Protein AF-A0A924MUN4-F1 (afdb_monomer_lite)

Radius of gyration: 10.93 Å; chains: 1; bounding box: 23×21×28 Å

Secondary structure (DSSP, 8-state):
--HHHHHHHHHTT----HHHHHHHHHHHHTT-S-S-HHHHHHHHHHHH--SGGGHHHHHHHHHT-

Sequence (65 aa):
MLIPFFYTLREAKLPVSVKEYLTLLEALKAGVIGPSIDDFYFLARITLVKNEAHFDRFDKAFGAF

Structure (mmCIF, N/CA/C/O backbone):
data_AF-A0A924MUN4-F1
#
_entry.id   AF-A0A924MUN4-F1
#
loop_
_atom_site.group_PDB
_atom_site.id
_atom_site.type_symbol
_atom_site.label_atom_id
_atom_site.label_alt_id
_atom_site.label_comp_id
_atom_site.label_asym_id
_atom_site.label_entity_id
_atom_site.label_seq_id
_atom_site.pdbx_PDB_ins_code
_atom_site.Cartn_x
_atom_site.Cartn_y
_atom_site.Cartn_z
_atom_site.occupancy
_atom_site.B_iso_or_equiv
_atom_site.auth_seq_id
_atom_site.auth_comp_id
_atom_site.auth_asym_id
_atom_site.auth_atom_id
_atom_site.pdbx_PDB_model_num
ATOM 1 N N . MET A 1 1 ? 0.949 -6.557 11.475 1.00 73.19 1 MET A N 1
ATOM 2 C CA . MET A 1 1 ? 1.690 -5.340 11.052 1.00 73.19 1 MET A CA 1
ATOM 3 C C . MET A 1 1 ? 1.644 -5.255 9.532 1.00 73.19 1 MET A C 1
ATOM 5 O O . MET A 1 1 ? 1.784 -6.299 8.921 1.00 73.19 1 MET A O 1
ATOM 9 N N . LEU A 1 2 ? 1.471 -4.070 8.929 1.00 91.62 2 LEU A N 1
ATOM 10 C CA . LEU A 1 2 ? 1.331 -3.882 7.464 1.00 91.62 2 LEU A CA 1
ATOM 11 C C . LEU A 1 2 ? 2.662 -3.863 6.684 1.00 91.62 2 LEU A C 1
ATOM 13 O O . LEU A 1 2 ? 2.685 -3.648 5.476 1.00 91.62 2 LEU A O 1
ATOM 17 N N . ILE A 1 3 ? 3.779 -4.118 7.366 1.00 94.81 3 ILE A N 1
ATOM 18 C CA . ILE A 1 3 ? 5.109 -4.163 6.750 1.00 94.81 3 ILE A CA 1
ATOM 19 C C . ILE A 1 3 ? 5.218 -5.261 5.672 1.00 94.81 3 ILE A C 1
ATOM 21 O O . ILE A 1 3 ? 5.718 -4.946 4.594 1.00 94.81 3 ILE A O 1
ATOM 25 N N . PRO A 1 4 ? 4.744 -6.509 5.887 1.00 96.06 4 PRO A N 1
ATOM 26 C CA . PRO A 1 4 ? 4.787 -7.545 4.855 1.00 96.06 4 PRO A CA 1
ATOM 27 C C . PRO A 1 4 ? 4.031 -7.131 3.592 1.00 96.06 4 PRO A C 1
ATOM 29 O O . PRO A 1 4 ? 4.588 -7.242 2.510 1.00 96.06 4 PRO A O 1
ATOM 32 N N . PHE A 1 5 ? 2.844 -6.531 3.738 1.00 95.94 5 PHE A N 1
ATOM 33 C CA . PHE A 1 5 ? 2.070 -5.991 2.616 1.00 95.94 5 PHE A CA 1
ATOM 34 C C . PHE A 1 5 ? 2.882 -4.977 1.796 1.00 95.94 5 PHE A C 1
ATOM 36 O O . PHE A 1 5 ? 2.977 -5.097 0.578 1.00 95.94 5 PHE A O 1
ATOM 43 N N . PHE A 1 6 ? 3.547 -4.019 2.453 1.00 96.38 6 PHE A N 1
ATOM 44 C CA . PHE A 1 6 ? 4.405 -3.049 1.764 1.00 96.38 6 PHE A CA 1
ATOM 45 C C . PHE A 1 6 ? 5.522 -3.719 0.948 1.00 96.38 6 PHE A C 1
ATOM 47 O O . PHE A 1 6 ? 5.798 -3.304 -0.180 1.00 96.38 6 PHE A O 1
ATOM 54 N N . TYR A 1 7 ? 6.150 -4.770 1.482 1.00 95.88 7 TYR A N 1
ATOM 55 C CA . TYR A 1 7 ? 7.174 -5.517 0.751 1.00 95.88 7 TYR A CA 1
ATOM 56 C C . TYR A 1 7 ? 6.594 -6.371 -0.381 1.00 95.88 7 TYR A C 1
ATOM 58 O O . TYR A 1 7 ? 7.183 -6.363 -1.460 1.00 95.88 7 TYR A O 1
ATOM 66 N N . THR A 1 8 ? 5.419 -6.985 -0.212 1.00 96.19 8 THR A N 1
ATOM 67 C CA . THR A 1 8 ? 4.702 -7.692 -1.289 1.00 96.19 8 THR A CA 1
ATOM 68 C C . THR A 1 8 ? 4.460 -6.776 -2.491 1.00 96.19 8 THR A C 1
ATOM 70 O O . THR A 1 8 ? 4.703 -7.162 -3.635 1.00 96.19 8 THR A O 1
ATOM 73 N N . LEU A 1 9 ? 4.078 -5.514 -2.259 1.00 96.62 9 LEU A N 1
ATOM 74 C CA . LEU A 1 9 ? 3.917 -4.544 -3.348 1.00 96.62 9 LEU A CA 1
ATOM 75 C C . LEU A 1 9 ? 5.251 -4.229 -4.050 1.00 96.62 9 LEU A C 1
ATOM 77 O O . LEU A 1 9 ? 5.309 -4.148 -5.280 1.00 96.62 9 LEU A O 1
ATOM 81 N N . ARG A 1 10 ? 6.349 -4.084 -3.297 1.00 95.81 10 ARG A N 1
ATOM 82 C CA . ARG A 1 10 ? 7.687 -3.858 -3.878 1.00 95.81 10 ARG A CA 1
ATOM 83 C C . ARG A 1 10 ? 8.182 -5.062 -4.681 1.00 95.81 10 ARG A C 1
ATOM 85 O O . ARG A 1 10 ? 8.791 -4.879 -5.737 1.00 95.81 10 ARG A O 1
ATOM 92 N N . GLU A 1 11 ? 7.911 -6.275 -4.212 1.00 96.25 11 GLU A N 1
ATOM 93 C CA . GLU A 1 11 ? 8.210 -7.521 -4.926 1.00 96.25 11 GLU A CA 1
ATOM 94 C C . GLU A 1 11 ? 7.438 -7.601 -6.246 1.00 96.25 11 GLU A C 1
ATOM 96 O O . GLU A 1 11 ? 8.030 -7.906 -7.284 1.00 96.25 11 GLU A O 1
ATOM 101 N N . ALA A 1 12 ? 6.173 -7.165 -6.244 1.00 96.00 12 ALA A N 1
ATOM 102 C CA . ALA A 1 12 ? 5.341 -6.987 -7.436 1.00 96.00 12 ALA A CA 1
ATOM 103 C C . ALA A 1 12 ? 5.774 -5.818 -8.351 1.00 96.00 12 ALA A C 1
ATOM 105 O O . ALA A 1 12 ? 5.076 -5.470 -9.308 1.00 96.00 12 ALA A O 1
ATOM 106 N N . LYS A 1 13 ? 6.945 -5.215 -8.095 1.00 95.56 13 LYS A N 1
ATOM 107 C CA . LYS A 1 13 ? 7.537 -4.117 -8.875 1.00 95.56 13 LYS A CA 1
ATOM 108 C C . LYS A 1 13 ? 6.657 -2.865 -8.922 1.00 95.56 13 LYS A C 1
ATOM 110 O O . LYS A 1 13 ? 6.681 -2.134 -9.917 1.00 95.56 13 LYS A O 1
ATOM 115 N N . LEU A 1 14 ? 5.891 -2.608 -7.862 1.00 96.75 14 LEU A N 1
ATOM 116 C CA . LEU A 1 14 ? 5.220 -1.326 -7.676 1.00 96.75 14 LEU A CA 1
ATOM 117 C C . LEU A 1 14 ? 6.219 -0.295 -7.131 1.00 96.75 14 LEU A C 1
ATOM 119 O O . LEU A 1 14 ? 6.946 -0.602 -6.180 1.00 96.75 14 LEU A O 1
ATOM 123 N N . PRO A 1 15 ? 6.263 0.928 -7.690 1.00 96.19 15 PRO A N 1
ATOM 124 C CA . PRO A 1 15 ? 7.140 1.997 -7.217 1.00 96.19 15 PRO A CA 1
ATOM 125 C C . PRO A 1 15 ? 6.574 2.670 -5.955 1.00 96.19 15 PRO A C 1
ATOM 127 O O . PRO A 1 15 ? 6.411 3.884 -5.917 1.00 96.19 15 PRO A O 1
ATOM 130 N N . VAL A 1 16 ? 6.260 1.882 -4.923 1.00 96.94 16 VAL A N 1
ATOM 131 C CA . VAL A 1 16 ? 5.775 2.399 -3.638 1.00 96.94 16 VAL A CA 1
ATOM 132 C C . VAL A 1 16 ? 6.923 2.996 -2.82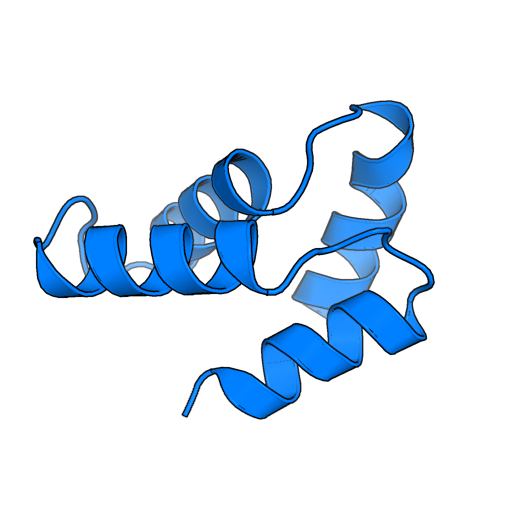8 1.00 96.94 16 VAL A C 1
ATOM 134 O O . VAL A 1 16 ? 8.011 2.422 -2.716 1.00 96.94 16 VAL A O 1
ATOM 137 N N . SER A 1 17 ? 6.675 4.151 -2.226 1.00 96.75 17 SER A N 1
ATOM 138 C CA . SER A 1 17 ? 7.612 4.859 -1.361 1.00 96.75 17 SER A CA 1
ATOM 139 C C . SER A 1 17 ? 7.246 4.708 0.115 1.00 96.75 17 SER A C 1
ATOM 141 O O . SER A 1 17 ? 6.098 4.471 0.491 1.00 96.75 17 SER A O 1
ATOM 143 N N . VAL A 1 18 ? 8.237 4.911 0.986 1.00 96.62 18 VAL A N 1
ATOM 144 C CA . VAL A 1 18 ? 8.010 4.939 2.440 1.00 96.62 18 VAL A CA 1
ATOM 145 C C . VAL A 1 18 ? 7.041 6.060 2.821 1.00 96.62 18 VAL A C 1
ATOM 147 O O . VAL A 1 18 ? 6.214 5.871 3.703 1.00 96.62 18 VAL A O 1
ATOM 150 N N . LYS A 1 19 ? 7.099 7.208 2.135 1.00 97.25 19 LYS A N 1
ATOM 151 C CA . LYS A 1 19 ? 6.196 8.337 2.387 1.00 97.25 19 LYS A CA 1
ATOM 152 C C . LYS A 1 19 ? 4.733 7.937 2.188 1.00 97.25 19 LYS A C 1
ATOM 154 O O . LYS A 1 19 ? 3.912 8.197 3.055 1.00 97.25 19 LYS A O 1
ATOM 159 N N . GLU A 1 20 ? 4.425 7.278 1.078 1.00 97.50 20 GLU A N 1
ATOM 160 C CA . GLU A 1 20 ? 3.067 6.815 0.769 1.00 97.50 20 GLU A CA 1
ATOM 161 C C . GLU A 1 20 ? 2.579 5.764 1.764 1.00 97.50 20 GLU A C 1
ATOM 163 O O . GLU A 1 20 ? 1.430 5.803 2.200 1.00 97.50 20 GLU A O 1
ATOM 168 N N . TYR A 1 21 ? 3.472 4.866 2.181 1.00 97.38 21 TYR A N 1
ATOM 169 C CA . TYR A 1 21 ? 3.176 3.902 3.232 1.00 97.38 21 TYR A CA 1
ATOM 170 C C . TYR A 1 21 ? 2.865 4.578 4.574 1.00 97.38 21 TYR A C 1
ATOM 172 O O . TYR A 1 21 ? 1.895 4.210 5.232 1.00 97.38 21 TYR A O 1
ATOM 180 N N . LEU A 1 22 ? 3.627 5.603 4.965 1.00 97.62 22 LEU A N 1
ATOM 181 C CA . LEU A 1 22 ? 3.331 6.382 6.170 1.00 97.62 22 LEU A CA 1
ATOM 182 C C . LEU A 1 22 ? 1.978 7.098 6.061 1.00 97.62 22 LEU A C 1
ATOM 184 O O . LEU A 1 22 ? 1.211 7.062 7.017 1.00 97.62 22 LEU A O 1
ATOM 188 N N . THR A 1 23 ? 1.635 7.649 4.893 1.00 98.06 23 THR A N 1
ATOM 189 C CA . THR A 1 23 ? 0.314 8.254 4.653 1.00 98.06 23 THR A CA 1
ATOM 190 C C . THR A 1 23 ? -0.828 7.246 4.825 1.00 98.06 23 THR A C 1
ATOM 192 O O . THR A 1 23 ? -1.842 7.577 5.436 1.00 98.06 23 THR A O 1
ATOM 195 N N . LEU A 1 24 ? -0.672 6.005 4.346 1.00 97.75 24 LEU A N 1
ATOM 196 C CA . LEU A 1 24 ? -1.651 4.939 4.593 1.00 97.75 24 LEU A CA 1
ATOM 197 C C . LEU A 1 24 ? -1.832 4.683 6.096 1.00 97.75 24 LEU A C 1
ATOM 199 O O . LEU A 1 24 ? -2.959 4.625 6.586 1.00 97.75 24 LEU A O 1
ATOM 203 N N . LEU A 1 25 ? -0.731 4.550 6.840 1.00 97.19 25 LEU A N 1
ATOM 204 C CA . LEU A 1 25 ? -0.780 4.305 8.283 1.00 97.19 25 LEU A CA 1
ATOM 205 C C . LEU A 1 25 ? -1.416 5.467 9.055 1.00 97.19 25 LEU A C 1
ATOM 207 O O . LEU A 1 25 ? -2.170 5.231 9.997 1.00 97.19 25 LEU A O 1
ATOM 211 N N . GLU A 1 26 ? -1.135 6.708 8.662 1.00 97.94 26 GLU A N 1
ATOM 212 C CA . GLU A 1 26 ? -1.753 7.903 9.241 1.00 97.94 26 GLU A CA 1
ATOM 213 C C . GLU A 1 26 ? -3.265 7.923 9.008 1.00 97.94 26 GLU A C 1
ATOM 215 O O . GLU A 1 26 ? -4.019 8.150 9.953 1.00 97.94 26 GLU A O 1
ATOM 220 N N . ALA A 1 27 ? -3.719 7.615 7.790 1.00 97.81 27 ALA A N 1
ATOM 221 C CA . ALA A 1 27 ? -5.143 7.553 7.462 1.00 97.81 27 ALA A CA 1
ATOM 222 C C . ALA A 1 27 ? -5.877 6.456 8.253 1.00 97.81 27 ALA A C 1
ATOM 224 O O . ALA A 1 27 ? -6.974 6.686 8.766 1.00 97.81 27 ALA A O 1
ATOM 225 N N . LEU A 1 28 ? -5.251 5.287 8.421 1.00 96.38 28 LEU A N 1
ATOM 226 C CA . LEU A 1 28 ? -5.784 4.217 9.269 1.00 96.38 28 LEU A CA 1
ATOM 227 C C . LEU A 1 28 ? -5.852 4.638 10.738 1.00 96.38 28 LEU A C 1
ATOM 229 O O . LEU A 1 28 ? -6.867 4.426 11.395 1.00 96.38 28 LEU A O 1
ATOM 233 N N . LYS A 1 29 ? -4.794 5.277 11.251 1.00 96.38 29 LYS A N 1
ATOM 234 C CA . LYS A 1 29 ? -4.751 5.788 12.628 1.00 96.38 29 LYS A CA 1
ATOM 235 C C . LYS A 1 29 ? -5.810 6.867 12.874 1.00 96.38 29 LYS A C 1
ATOM 237 O O . LYS A 1 29 ? -6.330 6.958 13.982 1.00 96.38 29 LYS A O 1
ATOM 242 N N . ALA A 1 30 ? -6.120 7.670 11.862 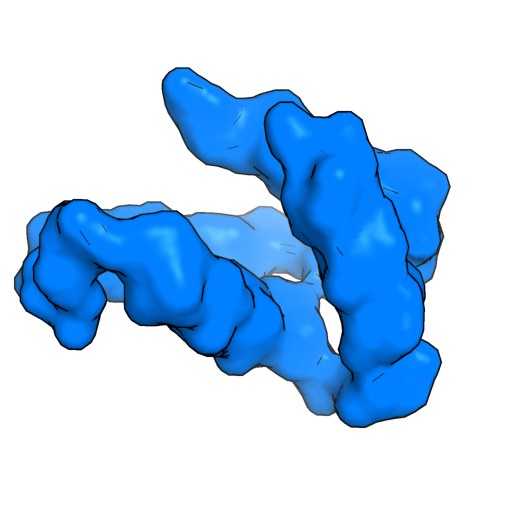1.00 97.69 30 ALA A N 1
ATOM 243 C CA . ALA A 1 30 ? -7.146 8.705 11.915 1.00 97.69 30 ALA A CA 1
ATOM 244 C C . ALA A 1 30 ? -8.579 8.169 11.732 1.00 97.69 30 ALA A C 1
ATOM 246 O O . ALA A 1 30 ? -9.522 8.943 11.867 1.00 97.69 30 ALA A O 1
ATOM 247 N N . GLY A 1 31 ? -8.761 6.875 11.436 1.00 96.81 31 GLY A N 1
ATOM 248 C CA . GLY A 1 31 ? -10.088 6.283 11.243 1.00 96.81 31 GLY A CA 1
ATOM 249 C C . GLY A 1 31 ? -10.800 6.778 9.983 1.00 96.81 31 GLY A C 1
ATOM 250 O O . GLY A 1 31 ? -12.020 6.898 9.981 1.00 96.81 31 GLY A O 1
ATOM 251 N N . VAL A 1 32 ? -10.049 7.087 8.917 1.00 97.25 32 VAL A N 1
ATOM 252 C CA . VAL A 1 32 ? -10.606 7.582 7.639 1.00 97.25 32 VAL A CA 1
ATOM 253 C C . VAL A 1 32 ? -11.545 6.561 6.984 1.00 97.25 32 VAL A C 1
ATOM 255 O O . VAL A 1 32 ? -12.427 6.940 6.217 1.00 97.25 32 VAL A O 1
ATOM 258 N N . ILE A 1 33 ? -11.365 5.277 7.293 1.00 97.25 33 ILE A N 1
ATOM 259 C CA . ILE A 1 33 ? -12.174 4.169 6.785 1.00 97.25 33 ILE A CA 1
ATOM 260 C C . ILE A 1 33 ? -12.750 3.317 7.918 1.00 97.25 33 ILE A C 1
ATOM 262 O O . ILE A 1 33 ? -12.219 3.311 9.032 1.00 97.25 33 ILE A O 1
ATOM 266 N N . GLY A 1 34 ? -13.812 2.567 7.615 1.00 94.19 34 GLY A N 1
ATOM 267 C CA . GLY A 1 34 ? -14.366 1.555 8.510 1.00 94.19 34 GLY A CA 1
ATOM 268 C C . GLY A 1 34 ? -13.564 0.244 8.502 1.00 94.19 34 GLY A C 1
ATOM 269 O O . GLY A 1 34 ? -12.606 0.089 7.741 1.00 94.19 34 GLY A O 1
ATOM 270 N N . PRO A 1 35 ? -13.942 -0.735 9.345 1.00 92.75 35 PRO A N 1
ATOM 271 C CA . PRO A 1 35 ? -13.308 -2.050 9.389 1.00 92.75 35 PRO A CA 1
ATOM 272 C C . PRO A 1 35 ? -13.792 -2.936 8.225 1.00 92.75 35 PRO A C 1
ATOM 274 O O . PRO A 1 35 ? -14.513 -3.910 8.430 1.00 92.75 35 PRO A O 1
ATOM 277 N N . SER A 1 36 ? -13.403 -2.582 7.000 1.00 96.19 36 SER A N 1
ATOM 278 C CA . SER A 1 36 ? -13.735 -3.308 5.770 1.00 96.19 36 SER A CA 1
ATOM 279 C C . SER A 1 36 ? -12.486 -3.565 4.928 1.00 96.19 36 SER A C 1
ATOM 281 O O . SER A 1 36 ? -11.612 -2.705 4.806 1.00 96.19 36 SER A O 1
ATOM 283 N N . ILE A 1 37 ? -12.417 -4.754 4.323 1.00 95.50 37 ILE A N 1
ATOM 284 C CA . ILE A 1 37 ? -11.359 -5.097 3.364 1.00 95.50 37 ILE A CA 1
ATOM 285 C C . ILE A 1 37 ? -11.486 -4.226 2.112 1.00 95.50 37 ILE A C 1
ATOM 287 O O . ILE A 1 37 ? -10.469 -3.756 1.608 1.00 95.50 37 ILE A O 1
ATOM 291 N N . ASP A 1 38 ? -12.710 -3.960 1.655 1.00 97.19 38 ASP A N 1
ATOM 292 C CA . ASP A 1 38 ? -12.957 -3.129 0.474 1.00 97.19 38 ASP A CA 1
ATOM 293 C C . ASP A 1 38 ? -12.494 -1.688 0.716 1.00 97.19 38 ASP A C 1
ATOM 295 O O . ASP A 1 38 ? -11.779 -1.108 -0.104 1.00 97.19 38 ASP A O 1
ATOM 299 N N . ASP A 1 39 ? -12.809 -1.126 1.886 1.00 97.69 39 ASP A N 1
ATOM 300 C CA . ASP A 1 39 ? -12.359 0.223 2.234 1.00 97.69 39 ASP A CA 1
ATOM 301 C C . ASP A 1 39 ? -10.830 0.288 2.343 1.00 97.69 39 ASP A C 1
ATOM 303 O O . ASP A 1 39 ? -10.202 1.244 1.877 1.00 97.69 39 ASP A O 1
ATOM 307 N N . PHE A 1 40 ? -10.212 -0.745 2.928 1.00 97.62 40 PHE A N 1
ATOM 308 C CA . PHE A 1 40 ? -8.759 -0.848 2.996 1.00 97.62 40 PHE A CA 1
ATOM 309 C C . PHE A 1 40 ? -8.136 -0.964 1.604 1.00 97.62 40 PHE A C 1
ATOM 311 O O . PHE A 1 40 ? -7.133 -0.302 1.342 1.00 97.62 40 PHE A O 1
ATOM 318 N N . TYR A 1 41 ? -8.733 -1.742 0.701 1.00 97.75 41 TYR A N 1
ATOM 319 C CA . TYR A 1 41 ? -8.297 -1.867 -0.686 1.00 97.75 41 TYR A CA 1
ATOM 320 C C . TYR A 1 41 ? -8.273 -0.504 -1.386 1.00 97.75 41 TYR A C 1
ATOM 322 O O . TYR A 1 41 ? -7.241 -0.111 -1.941 1.00 97.75 41 TYR A O 1
ATOM 330 N N . PHE A 1 42 ? -9.366 0.259 -1.304 1.00 97.62 42 PHE A N 1
ATOM 331 C CA . PHE A 1 42 ? -9.437 1.578 -1.932 1.00 97.62 42 PHE A CA 1
ATOM 332 C C . PHE A 1 42 ? -8.460 2.570 -1.299 1.00 97.62 42 PHE A C 1
ATOM 334 O O . PHE A 1 42 ? -7.756 3.280 -2.025 1.00 97.62 42 PHE A O 1
ATOM 341 N N . LEU A 1 43 ? -8.355 2.585 0.034 1.00 98.06 43 LEU A N 1
ATOM 342 C CA . LEU A 1 43 ? -7.416 3.449 0.746 1.00 98.06 43 LEU A CA 1
ATOM 343 C C . LEU A 1 43 ? -5.959 3.106 0.411 1.00 98.06 43 LEU A C 1
ATOM 345 O O . LEU A 1 43 ? -5.154 3.999 0.146 1.00 98.06 43 LEU A O 1
ATOM 349 N N . ALA A 1 44 ? -5.600 1.826 0.386 1.00 97.75 44 ALA A N 1
ATOM 350 C CA . ALA A 1 44 ? -4.267 1.374 0.014 1.00 97.75 44 ALA A CA 1
ATOM 351 C C . ALA A 1 44 ? -3.949 1.751 -1.440 1.00 97.75 44 ALA A C 1
ATOM 353 O O . ALA A 1 44 ? -2.892 2.320 -1.703 1.00 97.75 44 ALA A O 1
ATOM 354 N N . ARG A 1 45 ? -4.876 1.532 -2.381 1.00 97.62 45 ARG A N 1
ATOM 355 C CA . ARG A 1 45 ? -4.676 1.875 -3.796 1.00 97.62 45 ARG A CA 1
ATOM 356 C C . ARG A 1 45 ? -4.464 3.376 -3.999 1.00 97.62 45 ARG A C 1
ATOM 358 O O . ARG A 1 45 ? -3.498 3.760 -4.656 1.00 97.62 45 ARG A O 1
ATOM 365 N N . ILE A 1 46 ? -5.301 4.232 -3.402 1.00 97.06 46 ILE A N 1
ATOM 366 C CA . ILE A 1 46 ? -5.190 5.695 -3.566 1.00 97.06 46 ILE A CA 1
ATOM 367 C C . ILE A 1 46 ? -3.933 6.265 -2.887 1.00 97.06 46 ILE A C 1
ATOM 369 O O . ILE A 1 46 ? -3.287 7.190 -3.396 1.00 97.06 46 ILE A O 1
ATOM 373 N N . THR A 1 47 ? -3.533 5.702 -1.743 1.00 97.44 47 THR A N 1
ATOM 374 C CA . THR A 1 47 ? -2.348 6.162 -1.004 1.00 97.44 47 THR A CA 1
ATOM 375 C C . THR A 1 47 ? -1.043 5.658 -1.608 1.00 97.44 47 THR A C 1
ATOM 377 O O . THR A 1 47 ? -0.083 6.424 -1.608 1.00 97.44 47 THR A O 1
ATOM 380 N N . LEU A 1 48 ? -1.003 4.452 -2.181 1.00 97.69 48 LEU A N 1
ATOM 381 C CA . LEU A 1 48 ? 0.235 3.794 -2.620 1.00 97.69 48 LEU A CA 1
ATOM 382 C C . LEU A 1 48 ? 0.470 3.821 -4.133 1.00 97.69 48 LEU A C 1
ATOM 384 O O . LEU A 1 48 ? 1.609 3.663 -4.563 1.00 97.69 48 LEU A O 1
ATOM 388 N N . VAL A 1 49 ? -0.563 4.016 -4.957 1.00 97.00 49 VAL A N 1
ATOM 389 C CA . VAL A 1 49 ? -0.436 3.944 -6.420 1.00 97.00 49 VAL A CA 1
ATOM 390 C C . VAL A 1 49 ? -0.704 5.309 -7.047 1.00 97.00 49 VAL A C 1
ATOM 392 O O . VAL A 1 49 ? -1.829 5.796 -7.047 1.00 97.00 49 VAL A O 1
ATOM 395 N N . LYS A 1 50 ? 0.345 5.943 -7.587 1.00 95.62 50 LYS A N 1
ATOM 396 C CA . LYS A 1 50 ? 0.275 7.300 -8.181 1.00 95.62 50 LYS A CA 1
ATOM 397 C C . LYS A 1 50 ? 0.114 7.334 -9.687 1.00 95.62 50 LYS A C 1
ATOM 399 O O . LYS A 1 50 ? -0.070 8.402 -10.257 1.00 95.62 50 LYS A O 1
ATOM 404 N N . ASN A 1 51 ? 0.205 6.176 -10.321 1.00 95.62 51 ASN A N 1
ATOM 405 C CA . ASN A 1 51 ? 0.039 6.030 -11.752 1.00 95.62 51 ASN A CA 1
ATOM 406 C C . ASN A 1 51 ? -0.921 4.870 -12.013 1.00 95.62 51 ASN A C 1
ATOM 408 O O . ASN A 1 51 ? -0.670 3.747 -11.574 1.00 95.62 51 ASN A O 1
ATOM 412 N N . GLU A 1 52 ? -2.000 5.144 -12.738 1.00 95.50 52 GLU A N 1
ATOM 413 C CA . GLU A 1 52 ? -3.006 4.155 -13.134 1.00 95.50 52 GLU A CA 1
ATOM 414 C C . GLU A 1 52 ? -2.435 2.971 -13.924 1.00 95.50 52 GLU A C 1
ATOM 416 O O . GLU A 1 52 ? -2.939 1.857 -13.805 1.00 95.50 52 GLU A O 1
ATOM 421 N N . ALA A 1 53 ? -1.309 3.151 -14.624 1.00 96.69 53 ALA A N 1
ATOM 422 C CA . ALA A 1 53 ? -0.596 2.074 -15.314 1.00 96.69 53 ALA A CA 1
ATOM 423 C C . ALA A 1 53 ? -0.099 0.956 -14.372 1.00 96.69 53 ALA A C 1
ATOM 425 O O . ALA A 1 53 ? 0.389 -0.084 -14.817 1.00 96.69 53 ALA A O 1
ATOM 426 N N . HIS A 1 54 ? -0.171 1.166 -13.058 1.00 96.94 54 HIS A N 1
ATOM 427 C CA . HIS A 1 54 ? 0.209 0.196 -12.038 1.00 96.94 54 HIS A CA 1
ATOM 428 C C . HIS A 1 54 ? -0.977 -0.476 -11.338 1.00 96.94 54 HIS A C 1
ATOM 430 O O . HIS A 1 54 ? -0.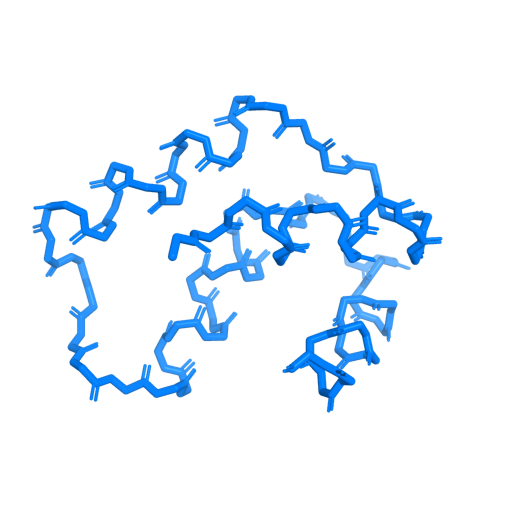755 -1.330 -10.480 1.00 96.94 54 HIS A O 1
ATOM 436 N N . PHE A 1 55 ? -2.214 -0.142 -11.710 1.00 96.88 55 PHE A N 1
ATOM 437 C CA . PHE A 1 55 ? -3.418 -0.692 -11.092 1.00 96.88 55 PHE A CA 1
ATOM 438 C C . PHE A 1 55 ? -3.490 -2.218 -11.177 1.00 96.88 55 PHE A C 1
ATOM 440 O O . PHE A 1 55 ? -3.584 -2.862 -10.139 1.00 96.88 55 PHE A O 1
ATOM 447 N N . ASP A 1 56 ? -3.271 -2.809 -12.351 1.00 97.19 56 ASP A N 1
ATOM 448 C CA . ASP A 1 56 ? -3.302 -4.271 -12.505 1.00 97.19 56 ASP A CA 1
ATOM 449 C C . ASP A 1 56 ? -2.274 -4.998 -11.624 1.00 97.19 56 ASP A C 1
ATOM 451 O O . ASP A 1 56 ? -2.498 -6.122 -11.171 1.00 97.19 56 ASP A O 1
ATOM 455 N N . ARG A 1 57 ? -1.105 -4.384 -11.398 1.00 96.31 57 ARG A N 1
ATOM 456 C CA . ARG A 1 57 ? -0.063 -4.966 -10.537 1.00 96.31 57 ARG A CA 1
ATOM 457 C C . ARG A 1 57 ? -0.459 -4.884 -9.076 1.00 96.31 57 ARG A C 1
ATOM 459 O O . ARG A 1 57 ? -0.231 -5.840 -8.342 1.00 96.31 57 ARG A O 1
ATOM 466 N N . PHE A 1 58 ? -1.035 -3.754 -8.676 1.00 97.81 58 PHE A N 1
ATOM 467 C CA . PHE A 1 58 ? -1.575 -3.582 -7.338 1.00 97.81 58 PHE A CA 1
ATOM 468 C C . PHE A 1 58 ? -2.683 -4.596 -7.070 1.00 97.81 58 PHE A C 1
ATOM 470 O O . PHE A 1 58 ? -2.601 -5.299 -6.074 1.00 97.81 58 PHE A O 1
ATOM 477 N N . ASP A 1 59 ? -3.638 -4.750 -7.985 1.00 97.38 59 ASP A N 1
ATOM 478 C CA . ASP A 1 59 ? -4.771 -5.663 -7.819 1.00 97.38 59 ASP A CA 1
ATOM 479 C C . ASP A 1 59 ? -4.307 -7.115 -7.651 1.00 97.38 59 ASP A C 1
ATOM 481 O O . ASP A 1 59 ? -4.753 -7.818 -6.744 1.00 97.38 59 ASP A O 1
ATOM 485 N N . LYS A 1 60 ? -3.333 -7.550 -8.460 1.00 96.31 60 LYS A N 1
ATOM 486 C CA . LYS A 1 60 ? -2.727 -8.884 -8.333 1.00 96.31 60 LYS A CA 1
ATOM 487 C C . LYS A 1 60 ? -1.963 -9.063 -7.024 1.00 96.31 60 LYS A C 1
ATOM 489 O O . LYS A 1 60 ? -2.088 -10.105 -6.393 1.00 96.31 60 LYS A O 1
ATOM 494 N N . ALA A 1 61 ? -1.156 -8.078 -6.635 1.00 96.69 61 ALA A N 1
ATOM 495 C CA . ALA A 1 61 ? -0.354 -8.152 -5.417 1.00 96.69 61 ALA A CA 1
ATOM 496 C C . ALA A 1 61 ? -1.226 -8.111 -4.156 1.00 96.69 61 ALA A C 1
ATOM 498 O O . ALA A 1 61 ? -0.947 -8.824 -3.201 1.00 96.69 61 ALA A O 1
ATOM 499 N N . PHE A 1 62 ? -2.291 -7.309 -4.177 1.00 97.00 62 PHE A N 1
ATOM 500 C CA . PHE A 1 62 ? -3.266 -7.213 -3.102 1.00 97.00 62 PHE A CA 1
ATOM 501 C C . PHE A 1 62 ? -4.075 -8.503 -2.972 1.00 97.00 62 PHE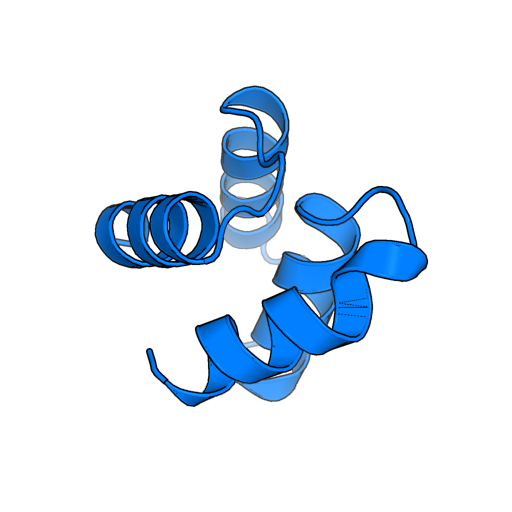 A C 1
ATOM 503 O O . PHE A 1 62 ? -4.229 -9.003 -1.870 1.00 97.00 62 PHE A O 1
ATOM 510 N N . GLY A 1 63 ? -4.549 -9.079 -4.082 1.00 94.94 63 GLY A N 1
ATOM 511 C CA . GLY A 1 63 ? -5.298 -10.340 -4.051 1.00 94.94 63 GLY A CA 1
ATOM 512 C C . GLY A 1 63 ? -4.460 -11.571 -3.681 1.00 94.94 63 GLY A C 1
ATOM 513 O O . GLY A 1 63 ? -5.025 -1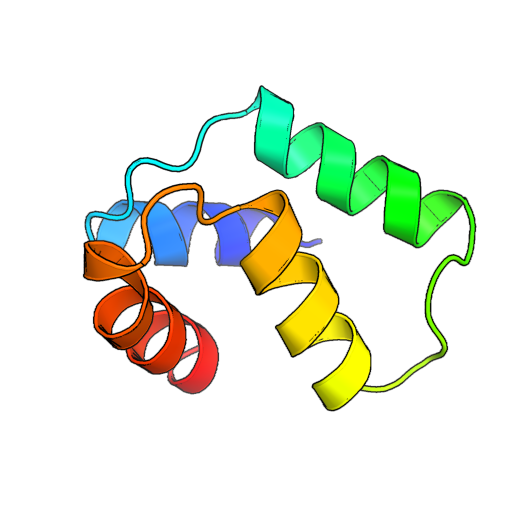2.607 -3.341 1.00 94.94 63 GLY A O 1
ATOM 514 N N . ALA A 1 64 ? -3.130 -11.480 -3.766 1.00 90.69 64 ALA A N 1
ATOM 515 C CA . ALA A 1 64 ? -2.205 -12.543 -3.374 1.00 90.69 64 ALA A CA 1
ATOM 51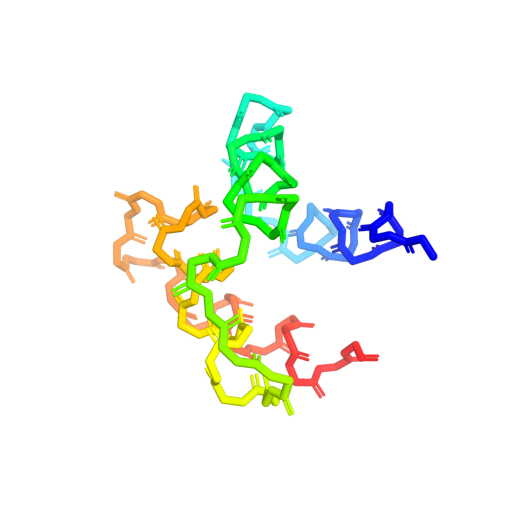6 C C . ALA A 1 64 ? -1.732 -12.446 -1.909 1.00 90.69 64 ALA A C 1
ATOM 518 O O . ALA A 1 64 ? -1.041 -13.358 -1.450 1.00 90.69 64 ALA A O 1
ATOM 519 N N . PHE A 1 65 ? -2.051 -11.349 -1.216 1.00 89.88 65 PHE A N 1
ATOM 520 C CA . PHE A 1 65 ? -1.678 -11.079 0.174 1.00 89.88 65 PHE A CA 1
ATOM 521 C C . PHE A 1 65 ? -2.806 -11.468 1.135 1.00 89.88 65 PHE A C 1
ATOM 523 O O . PHE A 1 65 ? -2.489 -12.081 2.179 1.00 89.88 65 PHE A O 1
#

Foldseek 3Di:
DCVVLVVLLVVLVQPFDPQLVVVLVVCVVVCVDDPDPVRSLVSNCVSGHPDPVCVVSSVVSSVVD

pLDDT: mean 96.07, std 3.27, range [73.19, 98.06]